Protein AF-A0A2U1PJB6-F1 (afdb_monomer_lite)

Structure (mmCIF, N/CA/C/O backbone):
data_AF-A0A2U1PJB6-F1
#
_entry.id   AF-A0A2U1PJB6-F1
#
loop_
_atom_site.group_PDB
_atom_site.id
_atom_site.type_symbol
_atom_site.label_atom_id
_atom_site.label_alt_id
_atom_site.label_comp_id
_atom_site.label_asym_id
_atom_site.label_entity_id
_atom_site.label_seq_id
_atom_site.pdbx_PDB_ins_code
_atom_site.Cartn_x
_atom_site.Cartn_y
_atom_site.Cartn_z
_atom_site.occupancy
_atom_site.B_iso_or_equiv
_atom_site.auth_seq_id
_atom_site.auth_comp_id
_atom_site.auth_asym_id
_atom_site.auth_atom_id
_atom_site.pdbx_PDB_model_num
ATOM 1 N N . MET A 1 1 ? 1.015 11.436 11.197 1.00 58.81 1 MET A N 1
ATOM 2 C CA . MET A 1 1 ? 1.523 12.821 11.086 1.00 58.81 1 MET A CA 1
ATOM 3 C C . MET A 1 1 ? 0.438 13.816 10.680 1.00 58.81 1 MET A C 1
ATOM 5 O O . MET A 1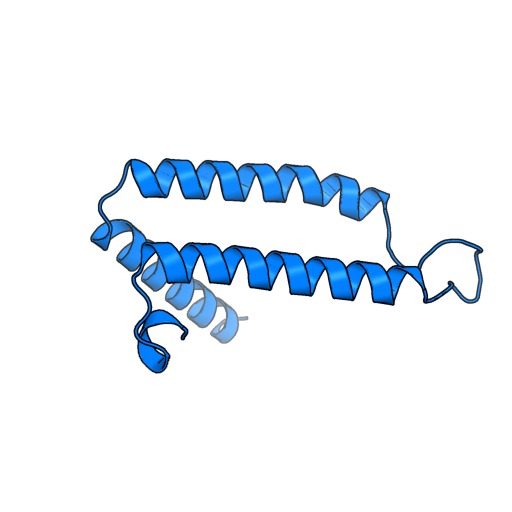 1 ? 0.256 14.761 11.426 1.00 58.81 1 MET A O 1
ATOM 9 N N . LEU A 1 2 ? -0.353 13.601 9.614 1.00 60.41 2 LEU A N 1
ATOM 10 C CA . LEU A 1 2 ? -1.420 14.554 9.233 1.00 60.41 2 LEU A CA 1
ATOM 11 C C . LEU A 1 2 ? -2.472 14.825 10.329 1.00 60.41 2 LEU A C 1
ATOM 13 O O . LEU A 1 2 ? -2.796 15.979 10.577 1.00 60.41 2 LEU A O 1
ATOM 17 N N . THR A 1 3 ? -2.965 13.799 11.024 1.00 62.38 3 THR A N 1
ATOM 18 C CA . THR A 1 3 ? -3.935 13.980 12.125 1.00 62.38 3 THR A CA 1
ATOM 19 C C . THR A 1 3 ? -3.336 14.733 13.319 1.00 62.38 3 THR A C 1
ATOM 21 O O . THR A 1 3 ? -4.014 15.547 13.928 1.00 62.38 3 THR A O 1
ATOM 24 N N . LEU A 1 4 ? -2.055 14.493 13.632 1.00 59.28 4 LEU A N 1
ATOM 25 C CA . LEU A 1 4 ? -1.371 15.085 14.791 1.00 59.28 4 LEU A CA 1
ATOM 26 C C . LEU A 1 4 ? -0.834 16.503 14.532 1.00 59.28 4 LEU A C 1
ATOM 28 O O . LEU A 1 4 ? -0.762 17.289 15.466 1.00 59.28 4 LEU A O 1
ATOM 32 N N . VAL A 1 5 ? -0.446 16.828 13.292 1.00 65.06 5 VAL A N 1
ATOM 33 C CA . VAL A 1 5 ? 0.191 18.114 12.935 1.00 65.06 5 VAL A CA 1
ATOM 34 C C . VAL A 1 5 ? -0.781 19.081 12.257 1.00 65.06 5 VAL A C 1
ATOM 36 O O . VAL A 1 5 ? -0.669 20.285 12.448 1.00 65.06 5 VAL A O 1
ATOM 39 N N . VAL A 1 6 ? -1.739 18.576 11.473 1.00 68.12 6 VAL A N 1
ATOM 40 C CA . VAL A 1 6 ? -2.665 19.403 10.670 1.00 68.12 6 VAL A CA 1
ATOM 41 C C . VAL A 1 6 ? -4.091 19.393 11.246 1.00 68.12 6 VAL A C 1
ATOM 43 O O . VAL A 1 6 ? -4.936 20.167 10.817 1.00 68.12 6 VAL A O 1
ATOM 46 N N . GLY A 1 7 ? -4.381 18.538 12.236 1.00 70.56 7 GLY A N 1
ATOM 47 C CA . GLY A 1 7 ? -5.696 18.477 12.889 1.00 70.56 7 GLY A CA 1
ATOM 48 C C . GLY A 1 7 ? -6.817 17.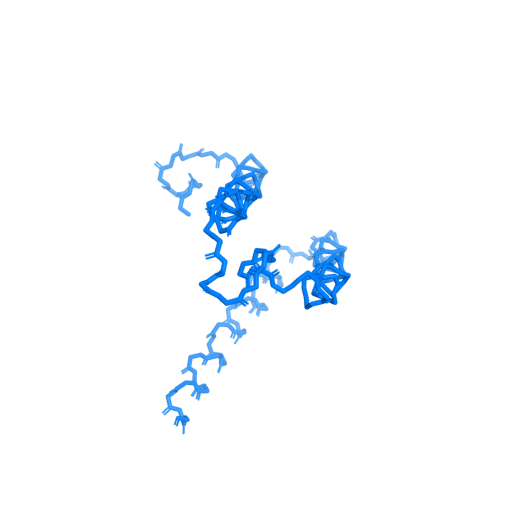903 12.014 1.00 70.56 7 GLY A C 1
ATOM 49 O O . GLY A 1 7 ? -7.992 18.088 12.318 1.00 70.56 7 GLY A O 1
ATO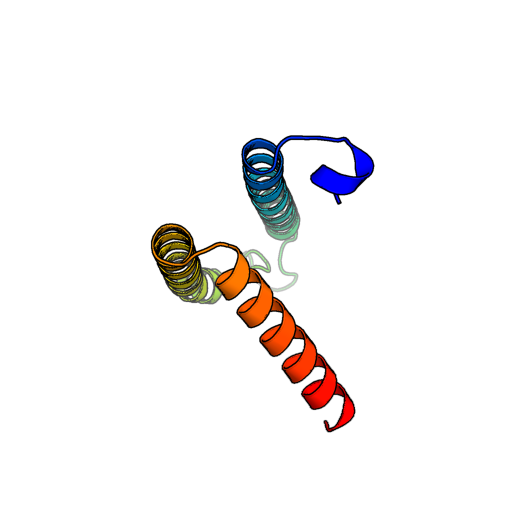M 50 N N . PHE A 1 8 ? -6.479 17.214 10.919 1.00 66.88 8 PHE A N 1
ATOM 51 C CA . PHE A 1 8 ? -7.469 16.570 10.053 1.00 66.88 8 PHE A CA 1
ATOM 52 C C . PHE A 1 8 ? -8.156 15.393 10.747 1.00 66.88 8 PHE A C 1
ATOM 54 O O . PHE A 1 8 ? -7.490 14.564 11.370 1.00 66.88 8 PHE A O 1
ATOM 61 N N . ASP A 1 9 ? -9.470 15.271 10.539 1.00 75.88 9 ASP A N 1
ATOM 62 C CA . ASP A 1 9 ? -10.253 14.121 10.988 1.00 75.88 9 ASP A CA 1
ATOM 63 C C . ASP A 1 9 ? -9.659 12.789 10.488 1.00 75.88 9 ASP A C 1
ATOM 65 O O . ASP A 1 9 ? -9.071 12.704 9.403 1.00 75.88 9 ASP A O 1
ATOM 69 N N . THR A 1 10 ? -9.815 11.733 11.286 1.00 68.44 10 THR A N 1
ATOM 70 C CA . THR A 1 10 ? -9.206 10.413 11.048 1.00 68.44 10 THR A CA 1
ATOM 71 C C . THR A 1 10 ? -9.595 9.803 9.699 1.00 68.44 10 THR A C 1
ATOM 73 O O . THR A 1 10 ? -8.739 9.207 9.039 1.00 68.44 10 THR A O 1
ATOM 76 N N . LYS A 1 11 ? -10.830 10.015 9.219 1.00 68.19 11 LYS A N 1
ATOM 77 C CA . LYS A 1 11 ? -11.248 9.566 7.877 1.00 68.19 11 LYS A CA 1
ATOM 78 C C . LYS A 1 11 ? -10.526 10.314 6.758 1.00 68.19 11 LYS A C 1
ATOM 80 O O . LYS A 1 11 ? -10.031 9.687 5.820 1.00 68.19 11 LYS A O 1
ATOM 85 N N . SER A 1 12 ? -10.432 11.636 6.866 1.00 73.56 12 SER A N 1
ATOM 86 C CA . SER A 1 12 ? -9.792 12.487 5.856 1.00 73.56 12 SER A CA 1
ATOM 87 C C . SER A 1 12 ? -8.278 12.286 5.818 1.00 73.56 12 SER A C 1
ATOM 89 O O . SER A 1 12 ? -7.687 12.184 4.744 1.00 73.56 12 SER A O 1
ATOM 91 N N . ALA A 1 13 ? -7.644 12.139 6.982 1.00 75.50 13 ALA A N 1
ATOM 92 C CA . ALA A 1 13 ? -6.219 11.848 7.083 1.00 75.50 13 ALA A CA 1
ATOM 93 C C . ALA A 1 13 ? -5.865 10.474 6.485 1.00 75.50 13 ALA A C 1
ATOM 95 O O . ALA A 1 13 ? -4.848 10.347 5.801 1.00 75.50 13 ALA A O 1
ATOM 96 N N . ALA A 1 14 ? -6.715 9.459 6.679 1.00 77.44 14 ALA A N 1
ATOM 97 C CA . ALA A 1 14 ? -6.532 8.146 6.065 1.00 77.44 14 ALA A CA 1
ATOM 98 C C . ALA A 1 14 ? -6.686 8.191 4.535 1.00 77.44 14 ALA A C 1
ATOM 100 O O . ALA A 1 14 ? -5.894 7.568 3.824 1.00 77.44 14 ALA A O 1
ATOM 101 N N . ALA A 1 15 ? -7.664 8.945 4.021 1.00 78.69 15 ALA A N 1
ATOM 102 C CA . ALA A 1 15 ? -7.840 9.149 2.583 1.00 78.69 15 ALA A CA 1
ATOM 103 C C . ALA A 1 15 ? -6.616 9.840 1.958 1.00 78.69 15 ALA A C 1
ATOM 105 O O . ALA A 1 15 ? -6.063 9.346 0.975 1.00 78.69 15 ALA A O 1
ATOM 106 N N . LEU A 1 16 ? -6.123 10.917 2.578 1.00 80.94 16 LEU A N 1
ATOM 107 C CA . LEU A 1 16 ? -4.927 11.627 2.118 1.00 80.94 16 LEU A CA 1
ATOM 108 C C . LEU A 1 16 ? -3.673 10.752 2.165 1.00 80.94 16 LEU A C 1
ATOM 110 O O . LEU A 1 16 ? -2.887 10.769 1.222 1.00 80.94 16 LEU A O 1
ATOM 114 N N . SER A 1 17 ? -3.504 9.933 3.205 1.00 81.50 17 SER A N 1
ATOM 115 C CA . SER A 1 17 ? -2.363 9.017 3.302 1.00 81.50 17 SER A CA 1
ATOM 116 C C . SER A 1 17 ? -2.341 7.995 2.160 1.00 81.50 17 SER A C 1
ATOM 118 O O . SER A 1 17 ? -1.272 7.695 1.633 1.00 81.50 17 SER A O 1
ATOM 120 N N . LYS A 1 18 ? -3.507 7.486 1.738 1.00 80.19 18 LYS A N 1
ATOM 121 C CA . LYS A 1 18 ? -3.616 6.581 0.581 1.00 80.19 18 LYS A CA 1
ATOM 122 C C . LYS A 1 18 ? -3.260 7.303 -0.723 1.00 80.19 18 LYS A C 1
ATOM 124 O O . LYS A 1 18 ? -2.507 6.755 -1.524 1.00 80.19 18 LYS A O 1
ATOM 129 N N . CYS A 1 19 ? -3.727 8.541 -0.903 1.00 82.50 19 CYS A N 1
ATOM 130 C CA . CYS A 1 19 ? -3.370 9.370 -2.059 1.00 82.50 19 CYS A CA 1
ATOM 131 C C . CYS A 1 19 ? -1.868 9.687 -2.115 1.00 82.50 19 CYS A C 1
ATOM 133 O O . CYS A 1 19 ? -1.280 9.642 -3.191 1.00 82.50 19 CYS A O 1
ATOM 135 N N . MET A 1 20 ? -1.228 9.964 -0.976 1.00 86.56 20 MET A N 1
ATOM 136 C CA . MET A 1 20 ? 0.216 10.214 -0.915 1.00 86.56 20 MET A CA 1
ATOM 137 C C . MET A 1 20 ? 1.033 8.982 -1.313 1.00 86.56 20 MET A C 1
ATOM 139 O O . MET A 1 20 ? 1.968 9.109 -2.098 1.00 86.56 20 MET A O 1
ATOM 143 N N . ILE A 1 21 ? 0.668 7.795 -0.812 1.00 87.00 21 ILE A N 1
ATOM 144 C CA . ILE A 1 21 ? 1.338 6.535 -1.176 1.00 87.00 21 ILE A CA 1
ATOM 145 C C . ILE A 1 21 ? 1.192 6.272 -2.680 1.00 87.00 21 ILE A C 1
ATOM 147 O O . ILE A 1 21 ? 2.178 5.958 -3.345 1.00 87.00 21 ILE A O 1
ATOM 151 N N . MET A 1 22 ? -0.012 6.467 -3.230 1.00 87.31 22 MET A N 1
ATOM 152 C CA . MET A 1 22 ? -0.266 6.348 -4.669 1.00 87.31 22 MET A CA 1
ATOM 153 C C . MET A 1 22 ? 0.578 7.339 -5.481 1.00 87.31 22 MET A C 1
ATOM 155 O O . MET A 1 22 ? 1.211 6.955 -6.461 1.00 87.31 22 MET A O 1
ATOM 159 N N . GLY A 1 23 ? 0.629 8.605 -5.061 1.00 88.12 23 GLY A N 1
ATOM 160 C CA . GLY A 1 23 ? 1.408 9.643 -5.737 1.00 88.12 23 GLY A CA 1
ATOM 161 C C . GLY A 1 23 ? 2.912 9.363 -5.726 1.00 88.12 23 GLY A C 1
ATOM 162 O O . GLY A 1 23 ? 3.567 9.520 -6.755 1.00 88.12 23 GLY A O 1
ATOM 163 N N . ALA A 1 24 ? 3.454 8.904 -4.595 1.00 87.19 24 ALA A N 1
ATOM 164 C CA . ALA A 1 24 ? 4.861 8.526 -4.473 1.00 87.19 24 ALA A CA 1
ATOM 165 C C . ALA A 1 24 ? 5.208 7.302 -5.340 1.00 87.19 24 ALA A C 1
ATOM 167 O O . ALA A 1 24 ? 6.221 7.295 -6.030 1.00 87.19 24 ALA A O 1
ATOM 168 N N . SER A 1 25 ? 4.339 6.289 -5.363 1.00 83.50 25 SER A N 1
ATOM 169 C CA . SER A 1 25 ? 4.493 5.122 -6.238 1.00 83.50 25 SER A CA 1
ATOM 170 C C . SER A 1 25 ? 4.468 5.512 -7.720 1.00 83.50 25 SER A C 1
ATOM 172 O O . SER A 1 25 ? 5.345 5.096 -8.479 1.00 83.50 25 SER A O 1
ATOM 174 N N . ALA A 1 26 ? 3.506 6.342 -8.131 1.00 85.62 26 ALA A N 1
ATOM 175 C CA . ALA A 1 26 ? 3.355 6.772 -9.517 1.00 85.62 26 ALA A CA 1
ATOM 176 C C . ALA A 1 26 ? 4.532 7.635 -9.996 1.00 85.62 26 ALA A C 1
ATOM 178 O O . ALA A 1 26 ? 4.980 7.483 -11.132 1.00 85.62 26 ALA A O 1
ATOM 179 N N . SER A 1 27 ? 5.066 8.514 -9.142 1.00 84.38 27 SER A N 1
ATOM 180 C CA . SER A 1 27 ? 6.223 9.343 -9.489 1.00 84.38 27 SER A CA 1
ATOM 181 C C . SER A 1 27 ? 7.498 8.512 -9.622 1.00 84.38 27 SER A C 1
ATOM 183 O O . SER A 1 27 ? 8.232 8.682 -10.597 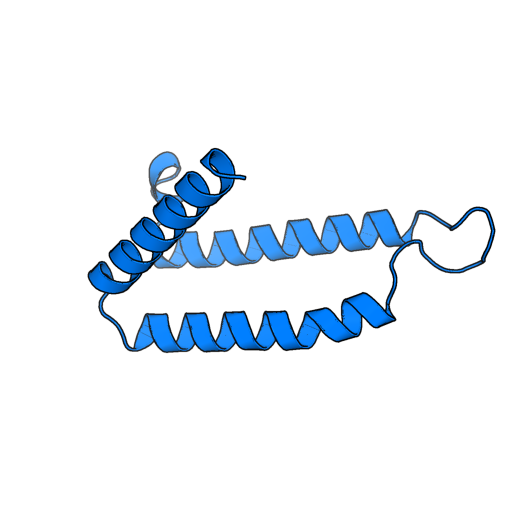1.00 84.38 27 SER A O 1
ATOM 185 N N . SER A 1 28 ? 7.729 7.559 -8.715 1.00 79.88 28 SER A N 1
ATOM 186 C CA . SER A 1 28 ? 8.832 6.604 -8.831 1.00 79.88 28 SER A CA 1
ATOM 187 C C . SER A 1 28 ? 8.694 5.734 -10.077 1.00 79.88 28 SER A C 1
ATOM 189 O O . SER A 1 28 ? 9.683 5.546 -10.779 1.00 79.88 28 SER A O 1
ATOM 191 N N . PHE A 1 29 ? 7.492 5.254 -10.401 1.00 78.38 29 PHE A N 1
ATOM 192 C CA . PHE A 1 29 ? 7.239 4.495 -11.627 1.00 78.38 29 PHE A CA 1
ATOM 193 C C . PHE A 1 29 ? 7.556 5.327 -12.877 1.00 78.38 29 PHE A C 1
ATOM 195 O O . PHE A 1 29 ? 8.301 4.878 -13.743 1.00 78.38 29 PHE A O 1
ATOM 202 N N . TRP A 1 30 ? 7.078 6.573 -12.937 1.00 76.81 30 TRP A N 1
ATOM 203 C CA . TRP A 1 30 ? 7.324 7.482 -14.060 1.00 76.81 30 TRP A CA 1
ATOM 204 C C . TRP A 1 30 ? 8.802 7.851 -14.226 1.00 76.81 30 TRP A C 1
ATOM 206 O O . TRP A 1 30 ? 9.300 7.950 -15.348 1.00 76.81 30 TRP A O 1
ATOM 216 N N . TYR A 1 31 ? 9.515 8.052 -13.116 1.00 77.62 31 TYR A N 1
ATOM 217 C CA . TYR A 1 31 ? 10.947 8.329 -13.138 1.00 77.62 31 TYR A CA 1
ATOM 218 C C . TYR A 1 31 ? 11.741 7.103 -13.606 1.00 77.62 31 TYR A C 1
ATOM 220 O O . TYR A 1 31 ? 12.550 7.224 -14.520 1.00 77.62 31 TYR A O 1
ATOM 228 N N . ASN A 1 32 ? 11.458 5.917 -13.055 1.00 72.44 32 ASN A N 1
ATOM 229 C CA . ASN A 1 32 ? 12.154 4.673 -13.409 1.00 72.44 32 ASN A CA 1
ATOM 230 C C . ASN A 1 32 ? 11.844 4.193 -14.839 1.00 72.44 32 ASN A C 1
ATOM 232 O O . ASN A 1 32 ? 12.698 3.580 -15.471 1.00 72.44 32 ASN A O 1
ATOM 236 N N . LEU A 1 33 ? 10.672 4.526 -15.388 1.00 69.50 33 LEU A N 1
ATOM 237 C CA . LEU A 1 33 ? 10.312 4.304 -16.795 1.00 69.50 33 LEU A CA 1
ATOM 238 C C . LEU A 1 33 ? 11.202 5.066 -17.783 1.00 69.50 33 LEU A C 1
ATOM 240 O O . LEU A 1 33 ? 11.448 4.593 -18.889 1.00 69.50 33 LEU A O 1
ATOM 244 N N . ARG A 1 34 ? 11.645 6.270 -17.405 1.00 65.31 34 ARG A N 1
ATOM 245 C CA . ARG A 1 34 ? 12.445 7.154 -18.264 1.00 65.31 34 ARG A CA 1
ATOM 246 C C . ARG A 1 34 ? 13.937 6.847 -18.229 1.00 65.31 34 ARG A C 1
ATOM 248 O O . ARG A 1 34 ? 14.673 7.465 -18.991 1.00 65.31 34 ARG A O 1
ATOM 255 N N . VAL A 1 35 ? 14.386 5.935 -17.366 1.00 66.69 35 VAL A N 1
ATOM 256 C CA . VAL A 1 35 ? 15.788 5.514 -17.304 1.00 66.69 35 VAL A CA 1
ATOM 257 C C . VAL A 1 35 ? 15.960 4.257 -18.172 1.00 66.69 35 VAL A C 1
ATOM 259 O O . VAL A 1 35 ? 15.487 3.185 -17.785 1.00 66.69 35 VAL A O 1
ATOM 262 N N . PRO A 1 36 ? 16.592 4.360 -19.357 1.00 62.09 36 PRO A N 1
ATOM 263 C CA . PRO A 1 36 ? 16.813 3.214 -20.234 1.00 62.09 36 PRO A CA 1
ATOM 264 C C . PRO A 1 36 ? 17.933 2.310 -19.700 1.00 62.09 36 PRO A C 1
ATOM 266 O O . PRO A 1 36 ? 18.913 2.790 -19.124 1.00 62.09 36 PRO A O 1
ATOM 269 N N . HIS A 1 37 ? 17.819 0.996 -19.918 1.00 58.81 37 HIS A N 1
ATOM 270 C CA . HIS A 1 37 ? 18.904 0.068 -19.606 1.00 58.81 37 HIS A CA 1
ATOM 271 C C . HIS A 1 37 ? 20.088 0.266 -20.574 1.00 58.81 37 HIS A C 1
ATOM 273 O O . HIS A 1 37 ? 19.885 0.279 -21.787 1.00 58.81 37 HIS A O 1
ATOM 279 N N . PRO A 1 38 ? 21.343 0.315 -20.088 1.00 58.94 38 PRO A N 1
ATOM 280 C CA . PRO A 1 38 ? 22.522 0.490 -20.945 1.00 58.94 38 PRO A CA 1
ATOM 281 C C . PRO A 1 38 ? 22.812 -0.674 -21.920 1.00 58.94 38 PRO A C 1
ATOM 283 O O . PRO A 1 38 ? 23.643 -0.504 -22.806 1.00 58.94 38 PRO A O 1
ATOM 286 N N . CYS A 1 39 ? 22.141 -1.833 -21.795 1.00 56.66 39 CYS A N 1
ATOM 287 C CA . CYS A 1 39 ? 22.393 -3.028 -22.627 1.00 56.66 39 CYS A CA 1
ATOM 288 C C . CYS A 1 39 ? 21.151 -3.637 -23.319 1.00 56.66 39 CYS A C 1
ATOM 290 O O . CYS A 1 39 ? 21.300 -4.571 -24.105 1.00 56.66 39 CYS A O 1
ATOM 292 N N . ARG A 1 40 ? 19.928 -3.168 -23.037 1.00 54.53 40 ARG A N 1
ATOM 293 C CA . ARG A 1 40 ? 18.673 -3.643 -23.660 1.00 54.53 40 ARG A CA 1
ATOM 294 C C . ARG A 1 40 ? 17.681 -2.485 -23.725 1.00 54.53 40 ARG A C 1
ATOM 296 O O . ARG A 1 40 ? 17.579 -1.733 -22.764 1.00 54.53 40 ARG A O 1
ATOM 303 N N . GLU A 1 41 ? 16.904 -2.392 -24.801 1.00 59.03 41 GLU A N 1
ATOM 304 C CA . GLU A 1 41 ? 15.826 -1.401 -24.999 1.00 59.03 41 GLU A CA 1
ATOM 305 C C . GLU A 1 41 ? 14.585 -1.677 -24.120 1.00 59.03 41 GLU A C 1
ATOM 307 O O . GLU A 1 41 ? 13.444 -1.556 -24.558 1.00 59.03 41 GLU A O 1
ATOM 312 N N . VAL A 1 42 ? 14.793 -2.094 -22.870 1.00 59.94 42 VAL A N 1
ATOM 313 C CA . VAL A 1 42 ? 13.736 -2.333 -21.883 1.00 59.94 42 VAL A CA 1
ATOM 314 C C . VAL A 1 42 ? 13.928 -1.376 -20.701 1.00 59.94 42 VAL A C 1
ATOM 316 O O . VAL A 1 42 ? 15.069 -1.055 -20.357 1.00 59.94 42 VAL A O 1
ATOM 319 N N . PRO A 1 43 ? 12.852 -0.878 -20.071 1.00 59.28 43 PRO A N 1
ATOM 320 C CA . PRO A 1 43 ? 12.956 -0.126 -18.822 1.00 59.28 43 PRO A CA 1
ATOM 321 C C . PRO A 1 43 ? 13.664 -0.955 -17.740 1.00 59.28 43 PRO A C 1
ATOM 323 O O . PRO A 1 43 ? 13.558 -2.177 -17.735 1.00 59.28 43 PRO A O 1
ATOM 326 N N . ILE A 1 44 ? 14.348 -0.300 -16.795 1.00 63.00 44 ILE A N 1
ATOM 327 C CA . ILE A 1 44 ? 14.984 -0.965 -15.631 1.00 63.00 44 ILE A CA 1
ATOM 328 C C . ILE A 1 44 ? 13.958 -1.732 -14.777 1.00 63.00 44 ILE A C 1
ATOM 330 O O . ILE A 1 44 ? 14.304 -2.651 -14.037 1.00 63.00 44 ILE A O 1
ATOM 334 N N . LEU A 1 45 ? 12.684 -1.350 -14.877 1.00 66.69 45 LEU A N 1
ATOM 335 C CA . LEU A 1 45 ? 11.599 -1.993 -14.162 1.00 66.69 45 LEU A CA 1
ATOM 336 C C . LEU A 1 45 ? 11.284 -3.374 -14.753 1.00 66.69 45 LEU A C 1
ATOM 338 O O . LEU A 1 45 ? 10.830 -3.486 -15.892 1.00 66.69 45 LEU A O 1
ATOM 342 N N . ASP A 1 46 ? 11.465 -4.409 -13.938 1.00 72.50 46 ASP A N 1
ATOM 343 C CA . ASP A 1 46 ? 11.070 -5.774 -14.268 1.00 72.50 46 ASP A CA 1
ATOM 344 C C . ASP A 1 46 ? 9.539 -5.913 -14.177 1.00 72.50 46 ASP A C 1
ATOM 346 O O . ASP A 1 46 ? 8.951 -6.004 -13.092 1.00 72.50 46 ASP A O 1
ATOM 350 N N . TYR A 1 47 ? 8.875 -5.839 -15.333 1.00 70.06 47 TYR A N 1
ATOM 351 C CA . TYR A 1 47 ? 7.416 -5.886 -15.427 1.00 70.06 47 TYR A CA 1
ATOM 352 C C . TYR A 1 47 ? 6.834 -7.224 -14.980 1.00 70.06 47 TYR A C 1
ATOM 354 O O . TYR A 1 47 ? 5.735 -7.223 -14.430 1.00 70.06 47 TYR A O 1
ATOM 362 N N . ASP A 1 48 ? 7.554 -8.333 -15.154 1.00 73.31 48 ASP A N 1
ATOM 363 C CA . ASP A 1 48 ? 7.090 -9.657 -14.726 1.00 73.31 48 ASP A CA 1
ATOM 364 C C . ASP A 1 48 ? 7.032 -9.731 -13.199 1.00 73.31 48 ASP A C 1
ATOM 366 O O . ASP A 1 48 ? 6.057 -10.210 -12.611 1.00 73.31 48 ASP A O 1
ATOM 370 N N . LEU A 1 49 ? 8.038 -9.155 -12.539 1.00 72.56 49 LEU A N 1
ATOM 371 C CA . LEU A 1 49 ? 8.074 -9.050 -11.088 1.00 72.56 49 LEU A CA 1
ATOM 372 C C . LEU A 1 49 ? 7.004 -8.077 -10.560 1.00 72.56 49 LEU A C 1
ATOM 374 O O . LEU A 1 49 ? 6.340 -8.364 -9.561 1.00 72.56 49 LEU A O 1
ATOM 378 N N . ALA A 1 50 ? 6.776 -6.953 -11.246 1.00 79.44 50 ALA A N 1
ATOM 379 C CA . ALA A 1 50 ? 5.695 -6.027 -10.907 1.00 79.44 50 ALA A CA 1
ATOM 380 C C . ALA A 1 50 ? 4.310 -6.686 -11.047 1.00 79.44 50 ALA A C 1
ATOM 382 O O . ALA A 1 50 ? 3.467 -6.527 -10.161 1.00 79.44 50 ALA A O 1
ATOM 383 N N . LEU A 1 51 ? 4.090 -7.476 -12.107 1.00 77.75 51 LEU A N 1
ATOM 384 C CA . LEU A 1 51 ? 2.849 -8.223 -12.322 1.00 77.75 51 LEU A CA 1
ATOM 385 C C . LEU A 1 51 ? 2.616 -9.285 -11.244 1.00 77.75 51 LEU A C 1
ATOM 387 O O . LEU A 1 51 ? 1.467 -9.540 -10.895 1.00 77.75 51 LEU A O 1
ATOM 391 N N . LEU A 1 52 ? 3.684 -9.877 -10.703 1.00 82.88 52 LEU A N 1
ATOM 392 C CA . LEU A 1 52 ? 3.617 -10.832 -9.596 1.00 82.88 52 LEU A CA 1
ATOM 393 C C . LEU A 1 52 ? 3.271 -10.146 -8.263 1.00 82.88 52 LEU A C 1
ATOM 395 O O . LEU A 1 52 ? 2.467 -10.661 -7.482 1.00 82.88 52 LEU A O 1
ATOM 399 N N . PHE A 1 53 ? 3.844 -8.969 -7.996 1.00 80.81 53 PHE A N 1
ATOM 400 C CA . PHE A 1 53 ? 3.593 -8.230 -6.756 1.00 80.81 53 PHE A CA 1
ATOM 401 C C . PHE A 1 53 ? 2.233 -7.527 -6.727 1.00 80.81 53 PHE A C 1
ATOM 403 O O . PHE A 1 53 ? 1.614 -7.443 -5.664 1.00 80.81 53 PHE A O 1
ATOM 410 N N . GLN A 1 54 ? 1.734 -7.063 -7.874 1.00 83.62 54 GLN A N 1
ATOM 411 C CA . GLN A 1 54 ? 0.436 -6.395 -8.007 1.00 83.62 54 GLN A CA 1
ATOM 412 C C . GLN A 1 54 ? -0.733 -7.166 -7.335 1.00 83.62 54 GLN A C 1
ATOM 414 O O . GLN A 1 54 ? -1.426 -6.572 -6.500 1.00 83.62 54 GLN A O 1
ATOM 419 N N . PRO A 1 55 ? -0.976 -8.467 -7.614 1.00 83.06 55 PRO A N 1
ATOM 420 C CA . PRO A 1 55 ? -2.063 -9.228 -6.997 1.00 83.06 55 PRO A CA 1
ATOM 421 C C . PRO A 1 55 ? -1.833 -9.501 -5.507 1.00 83.06 55 PRO A C 1
ATOM 423 O O . PRO A 1 55 ? -2.794 -9.454 -4.738 1.00 83.06 55 PRO A O 1
ATOM 426 N N . MET A 1 56 ? -0.589 -9.727 -5.063 1.00 86.38 56 MET A N 1
ATOM 427 C CA . MET A 1 56 ? -0.293 -9.893 -3.632 1.00 86.38 56 MET A CA 1
ATOM 428 C C . MET A 1 56 ? -0.589 -8.617 -2.837 1.00 86.38 56 MET A C 1
ATOM 430 O O . MET A 1 56 ? -1.184 -8.684 -1.759 1.00 86.38 56 MET A O 1
ATOM 434 N N . LEU A 1 57 ? -0.221 -7.452 -3.376 1.00 85.44 57 LEU A N 1
ATOM 435 C CA . LEU A 1 57 ? -0.501 -6.156 -2.756 1.00 85.44 57 LEU A CA 1
ATOM 436 C C . LEU A 1 57 ? -2.011 -5.891 -2.686 1.00 85.44 57 LEU A C 1
ATOM 438 O O . LEU A 1 57 ? -2.522 -5.507 -1.633 1.00 85.44 57 LEU A O 1
ATOM 442 N N . MET A 1 58 ? -2.741 -6.155 -3.774 1.00 87.94 58 MET A N 1
ATOM 443 C CA . MET A 1 58 ? -4.204 -6.030 -3.826 1.00 87.94 58 MET A CA 1
ATOM 444 C C . MET A 1 58 ? -4.905 -6.942 -2.808 1.00 87.94 58 MET A C 1
ATOM 446 O O . MET A 1 58 ? -5.837 -6.502 -2.129 1.00 87.94 58 MET A O 1
ATOM 450 N N . LEU A 1 59 ? -4.433 -8.182 -2.642 1.00 89.56 59 LEU A N 1
ATOM 451 C CA . LEU A 1 59 ? -4.943 -9.114 -1.630 1.00 89.56 59 LEU A CA 1
ATOM 452 C C . LEU A 1 59 ? -4.723 -8.588 -0.209 1.00 89.56 59 LEU A C 1
ATOM 454 O O . LEU A 1 59 ? -5.663 -8.552 0.585 1.00 89.56 59 LEU A O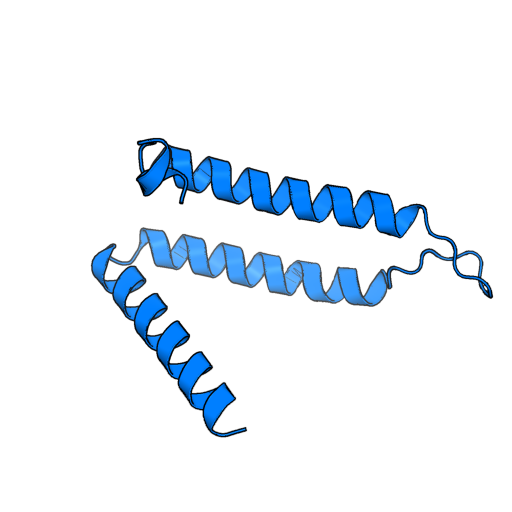 1
ATOM 458 N N . GLY A 1 60 ? -3.508 -8.127 0.099 1.00 87.06 60 GLY A N 1
ATOM 459 C CA . GLY A 1 60 ? -3.170 -7.585 1.415 1.00 87.06 60 GLY A CA 1
ATOM 460 C C . GLY A 1 60 ? -3.994 -6.347 1.778 1.00 87.06 60 GLY A C 1
ATOM 461 O O . GLY A 1 60 ? -4.486 -6.240 2.901 1.00 87.06 60 GLY A O 1
ATOM 462 N N . ILE A 1 61 ? -4.209 -5.437 0.823 1.00 88.12 61 ILE A N 1
ATOM 463 C CA . ILE A 1 61 ? -5.026 -4.233 1.035 1.00 88.12 61 ILE A CA 1
ATOM 464 C C . ILE A 1 61 ? -6.492 -4.614 1.263 1.00 88.12 61 ILE A C 1
ATOM 466 O O . ILE A 1 61 ? -7.106 -4.117 2.206 1.00 88.12 61 ILE A O 1
ATOM 470 N N . THR A 1 62 ? -7.045 -5.509 0.441 1.00 87.38 62 THR A N 1
ATOM 471 C CA . THR A 1 62 ? -8.442 -5.959 0.563 1.00 87.38 62 THR A CA 1
ATOM 472 C C . THR A 1 62 ? -8.697 -6.629 1.911 1.00 87.38 62 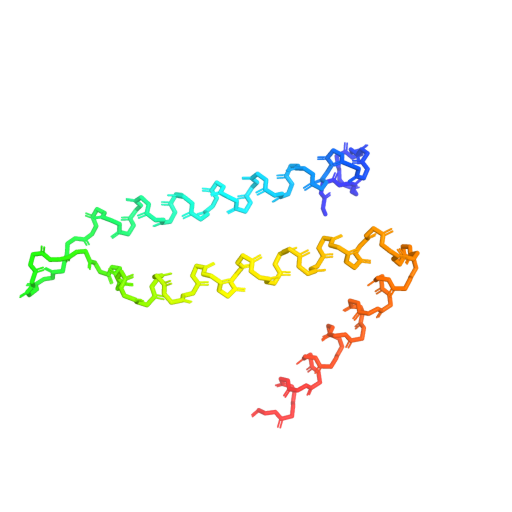THR A C 1
ATOM 474 O O . THR A 1 62 ? -9.647 -6.270 2.607 1.00 87.38 62 THR A O 1
ATOM 477 N N . LEU A 1 63 ? -7.812 -7.541 2.324 1.00 87.56 63 LEU A N 1
ATOM 478 C CA . LEU A 1 63 ? -7.886 -8.197 3.630 1.00 87.56 63 LEU A CA 1
ATOM 479 C C . LEU A 1 63 ? -7.740 -7.187 4.771 1.00 87.56 63 LEU A C 1
ATOM 481 O O . LEU A 1 63 ? -8.544 -7.191 5.698 1.00 87.56 63 LEU A O 1
ATOM 485 N N . GLY A 1 64 ? -6.771 -6.275 4.689 1.00 84.06 64 GLY A N 1
ATOM 486 C CA . GLY A 1 64 ? -6.566 -5.245 5.707 1.00 84.06 64 GLY A CA 1
ATOM 487 C C . GLY A 1 64 ? -7.773 -4.318 5.877 1.00 84.06 64 GLY A C 1
ATOM 488 O O . GLY A 1 64 ? -8.141 -3.985 7.002 1.00 84.06 64 GLY A O 1
ATOM 489 N N . VAL A 1 65 ? -8.430 -3.927 4.780 1.00 84.38 65 VAL A N 1
ATOM 490 C CA . VAL A 1 65 ? -9.649 -3.104 4.826 1.00 84.38 65 VAL A CA 1
ATOM 491 C C . VAL A 1 65 ? -10.826 -3.893 5.396 1.00 84.38 65 VAL A C 1
ATOM 493 O O . VAL A 1 65 ? -11.525 -3.367 6.258 1.00 84.38 65 VAL A O 1
ATOM 496 N N . ALA A 1 66 ? -11.018 -5.150 4.987 1.00 85.44 66 ALA A N 1
ATOM 497 C CA . ALA A 1 66 ? -12.078 -6.002 5.527 1.00 85.44 66 ALA A CA 1
ATOM 498 C C . ALA A 1 66 ? -11.926 -6.207 7.045 1.00 85.44 66 ALA A C 1
ATOM 500 O O . ALA A 1 66 ? -12.880 -6.017 7.797 1.00 85.44 66 ALA A O 1
ATOM 501 N N . LEU A 1 67 ? -10.708 -6.499 7.512 1.00 81.12 67 LEU A N 1
ATOM 502 C CA . LEU A 1 67 ? -10.397 -6.639 8.938 1.00 81.12 67 LEU A CA 1
ATOM 503 C C . LEU A 1 67 ? -10.615 -5.324 9.703 1.00 81.12 67 LEU A C 1
ATOM 505 O O . LEU A 1 67 ? -11.104 -5.348 10.829 1.00 81.12 67 LEU A O 1
ATOM 509 N N . SER A 1 68 ? -10.308 -4.180 9.085 1.00 80.69 68 SER A N 1
ATOM 510 C CA . SER A 1 68 ? -10.497 -2.857 9.694 1.00 80.69 68 SER A CA 1
ATOM 511 C C . SER A 1 68 ? -11.970 -2.490 9.922 1.00 80.69 68 SER A C 1
ATOM 513 O O . SER A 1 68 ? -12.284 -1.734 10.836 1.00 80.69 68 SER A O 1
ATOM 515 N N . VAL A 1 69 ? -12.888 -3.038 9.117 1.00 80.00 69 VAL A N 1
ATOM 516 C CA . VAL A 1 69 ? -14.338 -2.828 9.279 1.00 80.00 69 VAL A CA 1
ATOM 517 C C . VAL A 1 69 ? -14.939 -3.772 10.325 1.00 80.00 69 VAL A C 1
ATOM 519 O O . VAL A 1 69 ? -15.874 -3.389 11.024 1.00 80.00 69 VAL A O 1
ATOM 522 N N . VAL A 1 70 ? -14.416 -4.997 10.441 1.00 84.69 70 VAL A N 1
ATOM 523 C CA . VAL A 1 70 ? -14.948 -6.028 11.350 1.00 84.69 70 VAL A CA 1
ATOM 524 C C . VAL A 1 70 ? -14.461 -5.841 12.792 1.00 84.69 70 VAL A C 1
ATOM 526 O O . VAL A 1 70 ? -15.211 -6.112 13.729 1.00 84.69 70 VAL A O 1
ATOM 529 N N . PHE A 1 71 ? -13.223 -5.382 12.995 1.00 76.75 71 PHE A N 1
ATOM 530 C CA . PHE A 1 71 ? -12.624 -5.275 14.326 1.00 76.75 71 PHE A CA 1
ATOM 531 C C . PHE A 1 71 ? -12.715 -3.865 14.934 1.00 76.75 71 PHE A C 1
ATOM 533 O O . PHE A 1 71 ? -12.598 -2.867 14.224 1.00 76.75 71 PHE A O 1
ATOM 540 N N . PRO A 1 72 ? -12.856 -3.749 16.270 1.00 80.25 72 PRO A N 1
ATOM 541 C CA . PRO A 1 72 ? -12.816 -2.459 16.949 1.00 80.25 72 PRO A CA 1
ATOM 542 C C . PRO A 1 72 ? -11.419 -1.824 16.859 1.00 80.25 72 PRO A C 1
ATOM 544 O O . PRO A 1 72 ? -10.396 -2.510 16.910 1.00 80.25 72 PRO A O 1
ATOM 547 N N . TYR A 1 73 ? -11.375 -0.490 16.803 1.00 74.62 73 TYR A N 1
ATOM 548 C CA . TYR A 1 73 ? -10.155 0.299 16.560 1.00 74.62 73 TYR A CA 1
ATOM 549 C C . TYR A 1 73 ? -9.003 -0.008 17.536 1.00 74.62 73 TYR A C 1
ATOM 551 O O . TYR A 1 73 ? -7.828 -0.011 17.162 1.00 74.62 73 TYR A O 1
ATOM 559 N N . TRP A 1 74 ? -9.340 -0.332 18.788 1.00 76.19 74 TRP A N 1
ATOM 560 C CA . TRP A 1 74 ? -8.375 -0.741 19.809 1.00 76.19 74 TRP A CA 1
ATOM 561 C C . TRP A 1 74 ? -7.607 -2.007 19.427 1.00 76.19 74 TRP A C 1
ATOM 563 O O . TRP A 1 74 ? -6.391 -2.053 19.596 1.00 76.19 74 TRP A O 1
ATOM 573 N N . LEU A 1 75 ? -8.279 -3.008 18.853 1.00 77.88 75 LEU A N 1
ATOM 574 C CA . LEU A 1 75 ? -7.636 -4.270 18.491 1.00 77.88 75 LEU A CA 1
ATOM 575 C C . LEU A 1 75 ? -6.656 -4.083 17.329 1.00 77.88 75 LEU A C 1
ATOM 577 O O . LEU A 1 75 ? -5.548 -4.609 17.366 1.00 77.88 75 LEU A O 1
ATOM 581 N N . ILE A 1 76 ? -7.036 -3.278 16.334 1.00 78.56 76 ILE A N 1
ATOM 582 C CA . ILE A 1 76 ? -6.175 -2.937 15.193 1.00 78.56 76 ILE A CA 1
ATOM 583 C C . ILE A 1 76 ? -4.908 -2.226 15.686 1.00 78.56 76 ILE A C 1
ATOM 585 O O . ILE A 1 76 ? -3.802 -2.546 15.256 1.00 78.56 76 ILE A O 1
ATOM 589 N N . THR A 1 77 ? -5.058 -1.302 16.636 1.00 80.25 77 THR A N 1
ATOM 590 C CA . THR A 1 77 ? -3.933 -0.561 17.220 1.00 80.25 77 THR A CA 1
ATOM 591 C C . THR A 1 77 ? -2.983 -1.496 17.975 1.00 80.25 77 THR A C 1
ATOM 593 O O . THR A 1 77 ? -1.771 -1.421 17.785 1.00 80.25 77 THR A O 1
ATOM 596 N N . VAL A 1 78 ? -3.517 -2.434 18.764 1.00 85.19 78 VAL A N 1
ATOM 597 C CA . VAL A 1 78 ? -2.718 -3.443 19.481 1.00 85.19 78 VAL A CA 1
ATOM 598 C C . VAL A 1 78 ? -1.978 -4.368 18.508 1.00 85.19 78 VAL A C 1
ATOM 600 O O . VAL A 1 78 ? -0.781 -4.591 18.674 1.00 85.19 78 VAL A O 1
ATOM 603 N N . LEU A 1 79 ? -2.649 -4.855 17.460 1.00 81.12 79 LEU A N 1
ATOM 604 C CA . LEU A 1 79 ? -2.042 -5.690 16.415 1.00 81.12 79 LEU A CA 1
ATOM 605 C C . LEU A 1 79 ? -0.863 -4.988 15.726 1.00 81.12 79 LEU A C 1
ATOM 607 O O . LEU A 1 79 ? 0.186 -5.598 15.514 1.00 81.12 79 LEU A O 1
ATOM 611 N N . ILE A 1 80 ? -1.011 -3.698 15.409 1.00 81.56 80 ILE A N 1
ATOM 612 C CA . ILE A 1 80 ? 0.054 -2.893 14.797 1.00 81.56 80 ILE A CA 1
ATOM 613 C C . ILE A 1 80 ? 1.238 -2.724 15.758 1.00 81.56 80 ILE A C 1
ATOM 615 O O . ILE A 1 80 ? 2.384 -2.882 15.334 1.00 81.56 80 ILE A O 1
ATOM 619 N N . ILE A 1 81 ? 0.982 -2.449 17.042 1.00 86.75 81 ILE A N 1
ATOM 620 C CA . ILE A 1 81 ? 2.033 -2.294 18.060 1.00 86.75 81 ILE A CA 1
ATOM 621 C C . ILE A 1 81 ? 2.828 -3.595 18.223 1.00 86.75 81 ILE A C 1
ATOM 623 O O . ILE A 1 81 ? 4.057 -3.560 18.191 1.00 86.75 81 ILE A O 1
ATOM 627 N N . ILE A 1 82 ? 2.150 -4.743 18.329 1.00 89.62 82 ILE A N 1
ATOM 628 C CA . ILE A 1 82 ? 2.804 -6.055 18.460 1.00 89.62 82 ILE A CA 1
ATOM 629 C C . ILE A 1 82 ? 3.673 -6.351 17.236 1.00 89.62 82 ILE A C 1
ATOM 631 O O . ILE A 1 82 ? 4.833 -6.728 17.386 1.00 89.62 82 ILE A O 1
ATOM 635 N N . ASN A 1 83 ? 3.150 -6.141 16.025 1.00 83.06 83 ASN A N 1
ATOM 636 C CA . ASN A 1 83 ? 3.904 -6.385 14.797 1.00 83.06 83 ASN A CA 1
ATOM 637 C C . ASN A 1 83 ? 5.131 -5.466 14.677 1.00 83.06 83 ASN A C 1
ATOM 639 O O . ASN A 1 83 ? 6.191 -5.900 14.236 1.00 83.06 83 ASN A O 1
ATOM 643 N N . SER A 1 84 ? 5.005 -4.199 15.080 1.00 82.38 84 SER A N 1
ATOM 644 C CA . SER A 1 84 ? 6.129 -3.258 15.089 1.00 82.38 84 SER A CA 1
ATOM 645 C C . SER A 1 84 ? 7.206 -3.667 16.093 1.00 82.38 84 SER A C 1
ATOM 647 O O . SER A 1 84 ? 8.391 -3.594 15.779 1.00 82.38 84 SER A O 1
ATOM 649 N N . LEU A 1 85 ? 6.804 -4.113 17.286 1.00 88.31 85 LEU A N 1
ATOM 650 C CA . LEU A 1 85 ? 7.731 -4.543 18.328 1.00 88.31 85 LEU A CA 1
ATOM 651 C C . LEU A 1 85 ? 8.452 -5.838 17.939 1.00 88.31 85 LEU A C 1
ATOM 653 O O . LEU A 1 85 ? 9.667 -5.925 18.082 1.00 88.31 85 LEU A O 1
ATOM 657 N N . LEU A 1 86 ? 7.720 -6.815 17.400 1.00 89.25 86 LEU A N 1
ATOM 658 C CA . LEU A 1 86 ? 8.286 -8.077 16.928 1.00 89.25 86 LEU A CA 1
ATOM 659 C C . LEU A 1 86 ? 9.331 -7.845 15.832 1.00 89.25 86 LEU A C 1
ATOM 661 O O . LEU A 1 86 ? 10.400 -8.445 15.875 1.00 89.25 86 LEU A O 1
ATOM 665 N N . ARG A 1 87 ? 9.044 -6.951 14.878 1.00 89.81 87 ARG A N 1
ATOM 666 C CA . ARG A 1 87 ? 9.973 -6.616 13.792 1.00 89.81 87 ARG A CA 1
ATOM 667 C C . ARG A 1 87 ? 11.264 -5.982 14.321 1.00 89.81 87 ARG A C 1
ATOM 669 O O . ARG A 1 87 ? 12.341 -6.389 13.910 1.00 89.81 87 ARG A O 1
ATOM 676 N N . ASN A 1 88 ? 11.148 -5.061 15.280 1.00 86.56 88 ASN A N 1
ATOM 677 C CA . ASN A 1 88 ? 12.296 -4.430 15.936 1.00 86.56 88 ASN A CA 1
ATOM 678 C C . ASN A 1 88 ? 13.139 -5.435 16.741 1.00 86.56 88 ASN A C 1
ATOM 680 O O . ASN A 1 88 ? 14.359 -5.365 16.737 1.00 86.56 88 ASN A O 1
ATOM 684 N N . ILE A 1 89 ? 12.501 -6.395 17.417 1.00 82.50 89 ILE A N 1
ATOM 685 C CA . ILE A 1 89 ? 13.216 -7.466 18.129 1.00 82.50 89 ILE A CA 1
ATOM 686 C C . ILE A 1 89 ? 13.950 -8.378 17.139 1.00 82.50 89 ILE A C 1
ATOM 688 O O . ILE A 1 89 ? 15.089 -8.753 17.393 1.00 82.50 89 ILE A O 1
ATOM 692 N N . LEU A 1 90 ? 13.321 -8.715 16.009 1.00 84.19 90 LEU A N 1
ATOM 693 C CA . LEU A 1 90 ? 13.930 -9.553 14.979 1.00 84.19 90 LEU A CA 1
ATOM 694 C C . LEU A 1 90 ? 15.175 -8.891 14.363 1.00 84.19 90 LEU A C 1
ATOM 696 O O . LEU A 1 90 ? 16.182 -9.569 14.219 1.00 84.19 90 LEU A O 1
ATOM 700 N N . GLU A 1 91 ? 15.137 -7.587 14.064 1.00 82.88 91 GLU A N 1
ATOM 701 C CA . GLU A 1 91 ? 16.301 -6.829 13.555 1.00 82.88 91 GLU A CA 1
ATOM 702 C C . GLU A 1 91 ? 17.449 -6.698 14.566 1.00 82.88 91 GLU A C 1
ATOM 704 O O . GLU A 1 91 ? 18.589 -6.510 14.171 1.00 82.88 91 GLU A O 1
ATOM 709 N N . VAL A 1 92 ? 17.176 -6.780 15.869 1.00 79.56 92 VAL A N 1
ATOM 710 C CA . VAL A 1 92 ? 18.226 -6.753 16.904 1.00 79.56 92 VAL A CA 1
ATOM 711 C C . VAL A 1 92 ? 18.880 -8.128 17.086 1.00 79.56 92 VAL A C 1
ATOM 713 O O . VAL A 1 92 ? 20.010 -8.219 17.563 1.00 79.56 92 VAL A O 1
ATOM 716 N N . ILE A 1 93 ? 18.170 -9.205 16.743 1.00 72.50 93 ILE A N 1
ATOM 717 C CA . ILE A 1 93 ? 18.645 -10.589 16.882 1.00 72.50 93 ILE A CA 1
ATOM 718 C C . ILE A 1 93 ? 19.427 -11.060 15.642 1.00 72.50 93 ILE A C 1
ATOM 720 O O . ILE A 1 93 ? 20.238 -11.980 15.764 1.00 72.50 93 ILE A O 1
ATOM 724 N N . LEU A 1 94 ? 19.170 -10.467 14.472 1.00 71.56 94 LEU A N 1
ATOM 725 C CA . LEU A 1 94 ? 19.692 -10.872 13.162 1.00 71.56 94 LEU A CA 1
ATOM 726 C C . LEU A 1 94 ? 20.796 -9.918 12.693 1.00 71.56 94 LEU A C 1
ATOM 728 O O . LEU A 1 94 ? 21.849 -10.432 12.253 1.00 71.56 94 LEU A O 1
#

pLDDT: mean 77.09, std 9.43, range [54.53, 89.81]

Organism: Artemisia annua (NCBI:txid35608)

Foldseek 3Di:
DCCVPVVDDPVVVVVVVVVVVVVVVVVVVVVQQPDADPPDRHGPDDVVVVVVVVVVVVVVVVVVVVCVVVDDPVVVVVVVVVVVVVVVVVVVVD

Radius of gyration: 18.11 Å; chains: 1; bounding box: 38×30×45 Å

Secondary structure (DSSP, 8-state):
-HHHHT---HHHHHHHHHHHHHHHHHHHHHHHHTSEETTEEEESS-HHHHHHHHHHHHHHHHHHHHHHHHS-HHHHHHHHHHHHHHHHHHHHH-

Sequence (94 aa):
MLTLVVGFDTKSAAALSKCMIMGASASSFWYNLRVPHPCREVPILDYDLALLFQPMLMLGITLGVALSVVFPYWLITVLIIINSLLRNILEVIL